Protein AF-A0A9P6ACJ4-F1 (afdb_monomer_lite)

Organism: NCBI:txid1448309

pLDDT: mean 91.54, std 5.87, range [63.5, 98.19]

Sequence (136 aa):
MSEKAICHTVTTVSKEMDALKHRFAMCMKDVSVDYLSGFSLHVCCEYVKLEAPVLWRLLNACAQTDRAADENKIKNPAMVCTIVAMQLAKERSNHANHLAVAFSLFLYANGAPRRIIEVLSKMGLCTSYISIMESV

Radius of gyration: 16.41 Å; chains: 1; bounding box: 42×27×46 Å

Foldseek 3Di:
DDPVVVVVLVVLQVQLLVVLLVVLFDDLLPDDPVCLVPDDLVVLLVSCCVSPVSLQVVQLVVQDDPVCVVPPPDDDSSSVSSLVSLLSSCVVDVRSCNQQSSVLCVCVVVVNDLVVQCVCVVVSRHPHPVSNVVND

Structure (mmCIF, N/CA/C/O backbone):
data_AF-A0A9P6ACJ4-F1
#
_entry.id   AF-A0A9P6ACJ4-F1
#
loop_
_atom_site.group_PDB
_atom_site.id
_atom_site.type_symbol
_atom_site.label_atom_id
_atom_site.label_alt_id
_atom_site.label_comp_id
_atom_site.label_asym_id
_atom_site.label_entity_id
_atom_site.label_seq_id
_atom_site.pdbx_PDB_ins_code
_atom_site.Cartn_x
_atom_site.Cartn_y
_atom_site.Cartn_z
_atom_site.occupancy
_atom_site.B_iso_or_equiv
_atom_site.auth_seq_id
_atom_site.auth_comp_id
_atom_site.auth_asym_id
_atom_site.auth_atom_id
_atom_site.pdbx_PDB_model_num
ATOM 1 N N . MET A 1 1 ? -11.841 8.019 25.875 1.00 63.50 1 MET A N 1
ATOM 2 C CA . MET A 1 1 ? -11.656 6.691 25.244 1.00 63.50 1 MET A CA 1
ATOM 3 C C . MET A 1 1 ? -10.986 5.791 26.270 1.00 63.50 1 MET A C 1
ATOM 5 O O . MET A 1 1 ? -10.037 6.251 26.889 1.00 63.50 1 MET A O 1
ATOM 9 N N . SER A 1 2 ? -11.503 4.590 26.540 1.00 87.75 2 SER A N 1
ATOM 10 C CA . SER A 1 2 ? -10.883 3.711 27.546 1.00 87.75 2 SER A CA 1
ATOM 11 C C . SER A 1 2 ? -9.515 3.234 27.049 1.00 87.75 2 SER A C 1
ATOM 13 O O . SER A 1 2 ? -9.404 2.803 25.904 1.00 87.75 2 SER A O 1
ATOM 15 N N . GLU A 1 3 ? -8.491 3.278 27.898 1.00 92.44 3 GLU A N 1
ATOM 16 C CA . GLU A 1 3 ? -7.135 2.788 27.603 1.00 92.44 3 GLU A CA 1
ATOM 17 C C . GLU A 1 3 ? -7.136 1.343 27.070 1.00 92.44 3 GLU A C 1
ATOM 19 O O . GLU A 1 3 ? -6.419 1.007 26.126 1.00 92.44 3 GLU A O 1
ATOM 24 N N . LYS A 1 4 ? -8.053 0.511 27.581 1.00 93.62 4 LYS A N 1
ATOM 25 C CA . LYS A 1 4 ? -8.265 -0.865 27.110 1.00 93.62 4 LYS A CA 1
ATOM 26 C C . LYS A 1 4 ? -8.670 -0.933 25.634 1.00 93.62 4 LYS A C 1
ATOM 28 O O . LYS A 1 4 ? -8.221 -1.828 24.925 1.00 93.62 4 LYS A O 1
ATOM 33 N N . ALA A 1 5 ? -9.486 0.012 25.161 1.00 94.19 5 ALA A N 1
ATOM 34 C CA . ALA A 1 5 ? -9.922 0.058 23.767 1.00 94.19 5 ALA A CA 1
ATOM 35 C C . ALA A 1 5 ? -8.768 0.440 22.829 1.00 94.19 5 ALA A C 1
ATOM 37 O O . ALA A 1 5 ? -8.628 -0.157 21.766 1.00 94.19 5 ALA A O 1
ATOM 38 N N . ILE A 1 6 ? -7.905 1.376 23.241 1.00 95.62 6 ILE A N 1
ATOM 39 C CA . ILE A 1 6 ? -6.700 1.740 22.477 1.00 95.62 6 ILE A CA 1
ATOM 40 C C . ILE A 1 6 ? -5.773 0.530 22.356 1.00 95.62 6 ILE A C 1
ATOM 42 O O . ILE A 1 6 ? -5.377 0.171 21.250 1.00 95.62 6 ILE A O 1
ATOM 46 N N . CYS A 1 7 ? -5.472 -0.126 23.480 1.00 96.62 7 CYS A N 1
ATOM 47 C CA . CYS A 1 7 ? -4.583 -1.285 23.509 1.00 96.62 7 CYS A CA 1
ATOM 48 C C . CYS A 1 7 ? -5.107 -2.431 22.626 1.00 96.62 7 CYS A C 1
ATOM 50 O O . CYS A 1 7 ? -4.350 -3.032 21.857 1.00 96.62 7 CYS A O 1
ATOM 52 N N . HIS A 1 8 ? -6.420 -2.682 22.667 1.00 96.75 8 HIS A N 1
ATOM 53 C CA . HIS A 1 8 ? -7.057 -3.668 21.801 1.00 96.75 8 HIS A CA 1
ATOM 54 C C . HIS A 1 8 ? -6.913 -3.310 20.314 1.00 96.75 8 HIS A C 1
ATOM 56 O O . HIS A 1 8 ? -6.450 -4.143 19.538 1.00 96.75 8 HIS A O 1
ATOM 62 N N . THR A 1 9 ? -7.229 -2.071 19.920 1.00 96.94 9 THR A N 1
ATOM 63 C CA . THR A 1 9 ? -7.101 -1.612 18.526 1.00 96.94 9 THR A CA 1
ATOM 64 C C . THR A 1 9 ? -5.667 -1.724 18.020 1.00 96.94 9 THR A C 1
ATOM 66 O O . THR A 1 9 ? -5.446 -2.270 16.944 1.00 96.94 9 THR A O 1
ATOM 69 N N . VAL A 1 10 ? -4.682 -1.268 18.800 1.00 96.94 10 VAL A N 1
ATOM 70 C CA . VAL A 1 10 ? -3.258 -1.353 18.432 1.00 96.94 10 VAL A CA 1
ATOM 71 C C . VAL A 1 10 ? -2.821 -2.808 18.251 1.00 96.94 10 VAL A C 1
ATOM 73 O O . VAL A 1 10 ? -2.155 -3.134 17.270 1.00 96.94 10 VAL A O 1
ATOM 76 N N . THR A 1 11 ? -3.231 -3.699 19.158 1.00 97.88 11 THR A N 1
ATOM 77 C CA . THR A 1 11 ? -2.913 -5.132 19.064 1.00 97.88 11 THR A CA 1
ATOM 78 C C . THR A 1 11 ? -3.525 -5.760 17.812 1.00 97.88 11 THR A C 1
ATOM 80 O O . THR A 1 11 ? -2.853 -6.519 17.116 1.00 97.88 11 THR A O 1
ATOM 83 N N . THR A 1 12 ? -4.783 -5.437 17.507 1.00 98.19 12 THR A N 1
ATOM 84 C CA . THR A 1 12 ? -5.478 -5.939 16.317 1.00 98.19 12 THR A CA 1
ATOM 85 C C . THR A 1 12 ? -4.819 -5.434 15.039 1.00 98.19 12 THR A C 1
ATOM 87 O O . THR A 1 12 ? -4.428 -6.248 14.208 1.00 98.19 12 THR A O 1
ATOM 90 N N . VAL A 1 13 ? -4.583 -4.124 14.923 1.00 97.94 13 VAL A N 1
ATOM 91 C CA . VAL A 1 13 ? -3.902 -3.533 13.760 1.00 97.94 13 VAL A CA 1
ATOM 92 C C . VAL A 1 13 ? -2.503 -4.120 13.586 1.00 97.94 13 VAL A C 1
ATOM 94 O O . VAL A 1 13 ? -2.091 -4.391 12.466 1.00 97.94 13 VAL A O 1
ATOM 97 N N . SER A 1 14 ? -1.763 -4.378 14.669 1.00 97.50 14 SER A N 1
ATOM 98 C CA . SER A 1 14 ? -0.435 -4.988 14.546 1.00 97.50 14 SER A CA 1
ATOM 99 C C . SER A 1 14 ? -0.487 -6.384 13.910 1.00 97.50 14 SER A C 1
ATOM 101 O O . SER A 1 14 ? 0.342 -6.681 13.054 1.00 97.50 14 SER A O 1
ATOM 103 N N . LYS A 1 15 ? -1.486 -7.206 14.266 1.00 97.88 15 LYS A N 1
ATOM 104 C CA . LYS A 1 15 ? -1.702 -8.535 13.665 1.00 97.88 15 LYS A CA 1
ATOM 105 C C . LYS A 1 15 ? -2.140 -8.445 12.204 1.00 97.88 15 LYS A C 1
ATOM 107 O O . LYS A 1 15 ? -1.624 -9.179 11.368 1.00 97.88 15 LYS A O 1
ATOM 112 N N . GLU A 1 16 ? -3.062 -7.535 11.897 1.00 98.19 16 GLU A N 1
ATOM 113 C CA . GLU A 1 16 ? -3.489 -7.246 10.522 1.00 98.19 16 GLU A CA 1
ATOM 114 C C . GLU A 1 16 ? -2.295 -6.845 9.644 1.00 98.19 16 GLU A C 1
ATOM 116 O O . GLU A 1 16 ? -2.109 -7.344 8.537 1.00 98.19 16 GLU A O 1
ATOM 121 N N . MET A 1 17 ? -1.420 -5.991 10.173 1.00 97.38 17 MET A N 1
ATOM 122 C CA . MET A 1 17 ? -0.218 -5.558 9.475 1.00 97.38 17 MET A CA 1
ATOM 123 C C . MET A 1 17 ? 0.793 -6.689 9.243 1.00 97.38 17 MET A C 1
ATOM 125 O O . MET A 1 17 ? 1.500 -6.668 8.234 1.00 97.38 17 MET A O 1
ATOM 129 N N . ASP A 1 18 ? 0.873 -7.676 10.139 1.00 96.31 18 ASP A N 1
ATOM 130 C CA . ASP A 1 18 ? 1.694 -8.866 9.906 1.00 96.31 18 ASP A CA 1
ATOM 131 C C . ASP A 1 18 ? 1.143 -9.713 8.752 1.00 96.31 18 ASP A C 1
ATOM 133 O O . ASP A 1 18 ? 1.935 -10.213 7.953 1.00 96.31 18 ASP A O 1
ATOM 137 N N . ALA A 1 19 ? -0.184 -9.816 8.607 1.00 96.25 19 ALA A N 1
ATOM 138 C CA . ALA A 1 19 ? -0.808 -10.467 7.455 1.00 96.25 19 ALA A CA 1
ATOM 139 C C . ALA A 1 19 ? -0.504 -9.709 6.149 1.00 96.25 19 ALA A C 1
ATOM 141 O O . ALA A 1 19 ? 0.051 -10.297 5.216 1.00 96.25 19 ALA A O 1
ATOM 142 N N . LEU A 1 20 ? -0.715 -8.385 6.127 1.00 96.00 20 LEU A N 1
ATOM 143 C CA . LEU A 1 20 ? -0.431 -7.556 4.948 1.00 96.00 20 LEU A CA 1
ATOM 144 C C . LEU A 1 20 ? 1.030 -7.620 4.504 1.00 96.00 20 LEU A C 1
ATOM 146 O O . LEU A 1 20 ? 1.315 -7.635 3.307 1.00 96.00 20 LEU A O 1
ATOM 150 N N . LYS A 1 21 ? 1.969 -7.679 5.453 1.00 94.62 21 LYS A N 1
ATOM 151 C CA . LYS A 1 21 ? 3.398 -7.855 5.168 1.00 94.62 21 LYS A CA 1
ATOM 152 C C . LYS A 1 21 ? 3.649 -9.111 4.329 1.00 94.62 21 LYS A C 1
ATOM 154 O O . LYS A 1 21 ? 4.447 -9.074 3.398 1.00 94.62 21 LYS A O 1
ATOM 159 N N . HIS A 1 22 ? 2.981 -10.218 4.651 1.00 93.62 22 HIS A N 1
ATOM 160 C CA . HIS A 1 22 ? 3.099 -11.458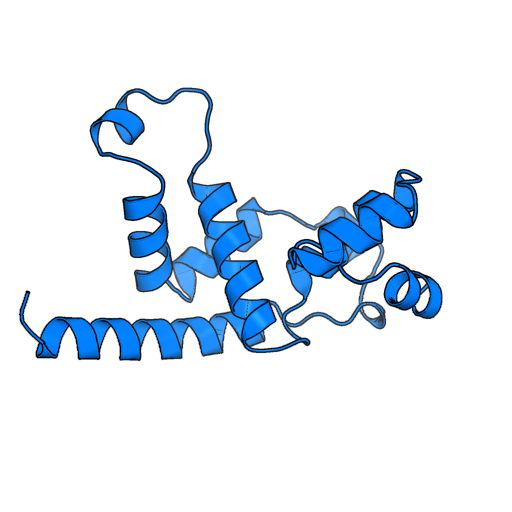 3.885 1.00 93.62 22 HIS A CA 1
ATOM 161 C C . HIS A 1 22 ? 2.383 -11.367 2.534 1.00 93.62 22 HIS A C 1
ATOM 163 O O . HIS A 1 22 ? 2.935 -11.802 1.527 1.00 93.62 22 HIS A O 1
ATOM 169 N N . ARG A 1 23 ? 1.197 -10.753 2.490 1.00 94.94 23 ARG A N 1
ATOM 170 C CA . ARG A 1 23 ? 0.423 -10.567 1.255 1.00 94.94 23 ARG A CA 1
ATOM 171 C C . ARG A 1 23 ? 1.136 -9.719 0.211 1.00 94.94 23 ARG A C 1
ATOM 173 O O . ARG A 1 23 ? 1.055 -10.021 -0.974 1.00 94.94 23 ARG A O 1
ATOM 180 N N . PHE A 1 24 ? 1.807 -8.657 0.643 1.00 94.00 24 PHE A N 1
ATOM 181 C CA . PHE A 1 24 ? 2.512 -7.730 -0.240 1.00 94.00 24 PHE A CA 1
ATOM 182 C C . PHE A 1 24 ? 3.997 -8.055 -0.403 1.00 94.00 24 PHE A C 1
ATOM 184 O O . PHE A 1 24 ? 4.757 -7.214 -0.890 1.00 94.00 24 PHE A O 1
ATOM 191 N N . ALA A 1 25 ? 4.416 -9.261 -0.012 1.00 92.44 25 ALA A N 1
ATOM 192 C CA . ALA A 1 25 ? 5.767 -9.733 -0.248 1.00 92.44 25 ALA A CA 1
ATOM 193 C C . ALA A 1 25 ? 6.049 -9.823 -1.757 1.00 92.44 25 ALA A C 1
ATOM 195 O O . ALA A 1 25 ? 5.326 -10.489 -2.492 1.00 92.44 25 ALA A O 1
ATOM 196 N N . MET A 1 26 ? 7.097 -9.143 -2.217 1.00 88.75 26 MET A N 1
ATOM 197 C CA . MET A 1 26 ? 7.541 -9.173 -3.606 1.00 88.75 26 MET A CA 1
ATOM 198 C C . MET A 1 26 ? 9.033 -8.875 -3.710 1.00 88.75 26 MET A C 1
ATOM 200 O O . MET A 1 26 ? 9.508 -7.854 -3.205 1.00 88.75 26 MET A O 1
ATOM 204 N N . CYS A 1 27 ? 9.760 -9.738 -4.418 1.00 83.06 27 CYS A N 1
ATOM 205 C CA . CYS A 1 27 ? 11.112 -9.452 -4.876 1.00 83.06 27 CYS A CA 1
ATOM 206 C C . CYS A 1 27 ? 11.069 -8.898 -6.300 1.00 83.06 27 CYS A C 1
ATOM 208 O O . CYS A 1 27 ? 10.262 -9.322 -7.122 1.00 83.06 27 CYS A O 1
ATOM 210 N N . MET A 1 28 ? 11.987 -7.988 -6.621 1.00 81.50 28 MET A N 1
ATOM 211 C CA . MET A 1 28 ? 12.098 -7.442 -7.974 1.00 81.50 28 MET A CA 1
ATOM 212 C C . MET A 1 28 ? 12.476 -8.509 -9.014 1.00 81.50 28 MET A C 1
ATOM 214 O O . MET A 1 28 ? 12.071 -8.412 -10.165 1.00 81.50 28 MET A O 1
ATOM 218 N N . LYS A 1 29 ? 13.175 -9.567 -8.582 1.00 80.50 29 LYS A N 1
ATOM 219 C CA . LYS A 1 29 ? 13.515 -10.738 -9.407 1.00 80.50 29 LYS A CA 1
ATOM 220 C C . LYS A 1 29 ? 12.305 -11.599 -9.780 1.00 80.50 29 LYS A C 1
ATOM 222 O O . LYS A 1 29 ? 12.381 -12.351 -10.742 1.00 80.50 29 LYS A O 1
ATOM 227 N N . ASP A 1 30 ? 11.211 -11.484 -9.028 1.00 78.75 30 ASP A N 1
ATOM 228 C CA . ASP A 1 30 ? 9.991 -12.273 -9.238 1.00 78.75 30 ASP A CA 1
ATOM 229 C C . ASP A 1 30 ? 8.990 -11.542 -10.151 1.00 78.75 30 ASP A C 1
ATOM 231 O O . ASP A 1 30 ? 7.883 -12.025 -10.391 1.00 78.75 30 ASP A O 1
ATOM 235 N N . VAL A 1 31 ? 9.352 -10.356 -10.650 1.00 83.81 31 VAL A N 1
ATOM 236 C CA . VAL A 1 31 ? 8.491 -9.554 -11.519 1.00 83.81 31 VAL A CA 1
ATOM 237 C C . VAL A 1 31 ? 8.484 -10.155 -12.918 1.00 83.81 31 VAL A C 1
ATOM 239 O O . VAL A 1 31 ? 9.472 -10.100 -13.645 1.00 83.81 31 VAL A O 1
ATOM 242 N N . SER A 1 32 ? 7.331 -10.684 -13.316 1.00 83.00 32 SER A N 1
ATOM 243 C CA . SER A 1 32 ? 7.065 -11.107 -14.688 1.00 83.00 32 SER A CA 1
ATOM 244 C C . SER A 1 32 ? 6.314 -10.032 -15.482 1.00 83.00 32 SER A C 1
ATOM 246 O O . SER A 1 32 ? 5.700 -9.115 -14.929 1.00 83.00 32 SER A O 1
ATOM 248 N N . VAL A 1 33 ? 6.320 -10.168 -16.810 1.00 79.81 33 VAL A N 1
ATOM 249 C CA . VAL A 1 33 ? 5.496 -9.339 -17.709 1.00 79.81 33 VAL A CA 1
ATOM 250 C C . VAL A 1 33 ? 4.004 -9.502 -17.393 1.00 79.81 33 VAL A C 1
ATOM 252 O O . VAL A 1 33 ? 3.261 -8.518 -17.383 1.00 79.81 33 VAL A O 1
ATOM 255 N N . ASP A 1 34 ? 3.578 -10.724 -17.067 1.00 81.38 34 ASP A N 1
ATOM 256 C CA . ASP A 1 34 ? 2.197 -11.017 -16.673 1.00 81.38 34 ASP A CA 1
ATOM 257 C C . ASP A 1 34 ? 1.819 -10.295 -15.377 1.00 81.38 34 ASP A C 1
ATOM 259 O O . ASP A 1 34 ? 0.734 -9.721 -15.276 1.00 81.38 34 ASP A O 1
ATOM 263 N N . TYR A 1 35 ? 2.737 -10.253 -14.405 1.00 82.31 35 TYR A N 1
ATOM 264 C CA . TYR A 1 35 ? 2.538 -9.503 -13.170 1.00 82.31 35 TYR A CA 1
ATOM 265 C C . TYR A 1 35 ? 2.345 -8.005 -13.444 1.00 82.31 35 TYR A C 1
ATOM 267 O O . TYR A 1 35 ? 1.386 -7.412 -12.952 1.00 82.31 35 TYR A O 1
ATOM 275 N N . LEU A 1 36 ? 3.218 -7.396 -14.254 1.00 79.56 36 LEU A N 1
ATOM 276 C CA . LEU A 1 36 ? 3.113 -5.971 -14.590 1.00 79.56 36 LEU A CA 1
ATOM 277 C C . LEU A 1 36 ? 1.808 -5.644 -15.316 1.00 79.56 36 LEU A C 1
ATOM 279 O O . LEU A 1 36 ? 1.186 -4.622 -15.035 1.00 79.56 36 LEU A O 1
ATOM 283 N N . SER A 1 37 ? 1.376 -6.532 -16.209 1.00 82.94 37 SER A N 1
ATOM 284 C CA . SER A 1 37 ? 0.124 -6.382 -16.952 1.00 82.94 37 SER A CA 1
ATOM 285 C C . SER A 1 37 ? -1.108 -6.540 -16.052 1.00 82.94 37 SER A C 1
ATOM 287 O O . SER A 1 37 ? -2.147 -5.938 -16.317 1.00 82.94 37 SER A O 1
ATOM 289 N N . GLY A 1 38 ? -1.000 -7.336 -14.984 1.00 83.12 38 GLY A N 1
ATOM 290 C CA . GLY A 1 38 ? -2.074 -7.599 -14.025 1.00 83.12 38 GLY A CA 1
ATOM 291 C C . GLY A 1 38 ? -2.079 -6.701 -12.784 1.00 83.12 38 GLY A C 1
ATOM 292 O O . GLY A 1 38 ? -3.007 -6.799 -11.976 1.00 83.12 38 GLY A O 1
ATOM 293 N N . P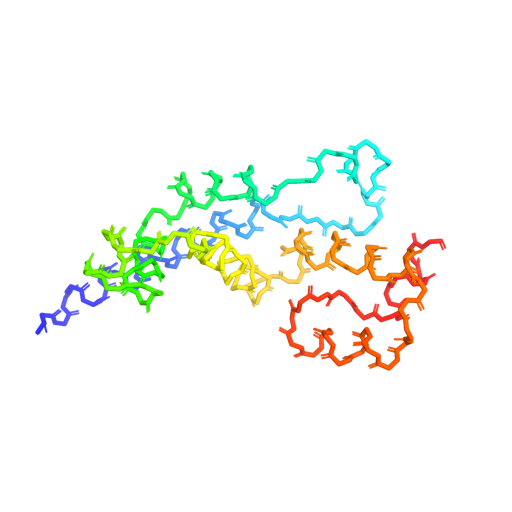HE A 1 39 ? -1.074 -5.839 -12.593 1.00 87.94 39 PHE A N 1
ATOM 294 C CA . PHE A 1 39 ? -0.990 -4.991 -11.406 1.00 87.94 39 PHE A CA 1
ATOM 295 C C . PHE A 1 39 ? -2.194 -4.044 -11.316 1.00 87.94 39 PHE A C 1
ATOM 297 O O . PHE A 1 39 ? -2.466 -3.246 -12.212 1.00 87.94 39 PHE A O 1
ATOM 304 N N . SER A 1 40 ? -2.911 -4.106 -10.192 1.00 91.00 40 SER A N 1
ATOM 305 C CA . SER A 1 40 ? -4.105 -3.298 -9.958 1.00 91.00 40 SER A CA 1
ATOM 306 C C . SER A 1 40 ? -4.207 -2.865 -8.503 1.00 91.00 40 SER A C 1
ATOM 308 O O . SER A 1 40 ? -4.306 -3.685 -7.584 1.00 91.00 40 SER A O 1
ATOM 310 N N . LEU A 1 41 ? -4.265 -1.548 -8.289 1.00 91.25 41 LEU A N 1
ATOM 311 C CA . LEU A 1 41 ? -4.531 -0.979 -6.967 1.00 91.25 41 LEU A CA 1
ATOM 312 C C . LEU A 1 41 ? -5.924 -1.348 -6.442 1.00 91.25 41 LEU A C 1
ATOM 314 O O . LEU A 1 41 ? -6.097 -1.448 -5.232 1.00 91.25 41 LEU A O 1
ATOM 318 N N . HIS A 1 42 ? -6.895 -1.613 -7.321 1.00 93.81 42 HIS A N 1
ATOM 319 C CA . HIS A 1 42 ? -8.214 -2.087 -6.897 1.00 93.81 42 HIS A CA 1
ATOM 320 C C . HIS A 1 42 ? -8.122 -3.472 -6.255 1.00 93.81 42 HIS A C 1
ATOM 322 O O . HIS A 1 42 ? -8.688 -3.685 -5.191 1.00 93.81 42 HIS A O 1
ATOM 328 N N . VAL A 1 43 ? -7.345 -4.385 -6.842 1.00 93.81 43 VAL A N 1
ATOM 329 C CA . VAL A 1 43 ? -7.117 -5.715 -6.256 1.00 93.81 43 VAL A CA 1
ATOM 330 C C . VAL A 1 43 ? -6.370 -5.595 -4.924 1.00 93.81 43 VAL A C 1
ATOM 332 O O . VAL A 1 43 ? -6.742 -6.237 -3.944 1.00 93.81 43 VAL A O 1
ATOM 335 N N . CYS A 1 44 ? -5.370 -4.711 -4.846 1.00 95.06 44 CYS A N 1
ATOM 336 C CA . CYS A 1 44 ? -4.666 -4.438 -3.589 1.00 95.06 44 CYS A CA 1
ATOM 337 C C . CYS A 1 44 ? -5.605 -3.887 -2.504 1.00 95.06 44 CYS A C 1
ATOM 339 O O . CYS A 1 44 ? -5.491 -4.277 -1.346 1.00 95.06 44 CYS A O 1
ATOM 341 N N . CYS A 1 45 ? -6.547 -3.017 -2.874 1.00 96.62 45 CYS A N 1
ATOM 342 C CA . CYS A 1 45 ? -7.557 -2.466 -1.973 1.00 96.62 45 CYS A CA 1
ATOM 343 C C . CYS A 1 45 ? -8.432 -3.572 -1.368 1.00 96.62 45 CYS A C 1
ATOM 345 O O . CYS A 1 45 ? -8.660 -3.585 -0.158 1.00 96.62 45 CYS A O 1
ATOM 347 N N . GLU A 1 46 ? -8.853 -4.548 -2.175 1.00 96.69 46 GLU A N 1
ATOM 348 C CA . GLU A 1 46 ? -9.619 -5.695 -1.680 1.00 96.69 46 GLU A CA 1
ATOM 349 C C . GLU A 1 46 ? -8.798 -6.574 -0.725 1.00 96.69 46 GLU A C 1
ATOM 351 O O . GLU A 1 46 ? -9.318 -6.990 0.310 1.00 96.69 46 GLU A O 1
ATOM 356 N N . TYR A 1 47 ? -7.498 -6.774 -0.980 1.00 96.62 47 TYR A N 1
ATOM 357 C CA . TYR A 1 47 ? -6.619 -7.449 -0.017 1.00 96.62 47 TYR A CA 1
ATOM 358 C C . TYR A 1 47 ? -6.504 -6.691 1.308 1.00 96.62 47 TYR A C 1
ATOM 360 O O . TYR A 1 47 ? -6.594 -7.308 2.368 1.00 96.62 47 TYR A O 1
ATOM 368 N N . VAL A 1 48 ? -6.361 -5.361 1.272 1.00 97.56 48 VAL A N 1
ATOM 369 C CA . VAL A 1 48 ? -6.304 -4.542 2.495 1.00 97.56 48 VAL A CA 1
ATOM 370 C C . VAL A 1 48 ? -7.608 -4.642 3.282 1.00 97.56 48 VAL A C 1
ATOM 372 O O . VAL A 1 48 ? -7.570 -4.844 4.492 1.00 97.56 48 VAL A O 1
ATOM 375 N N . LYS A 1 49 ? -8.765 -4.547 2.621 1.00 97.12 49 LYS A N 1
ATOM 376 C CA . LYS A 1 49 ? -10.069 -4.687 3.289 1.00 97.12 49 LYS A CA 1
ATOM 377 C C . LYS A 1 49 ? -10.264 -6.067 3.913 1.00 97.12 49 LYS A C 1
ATOM 379 O O . LYS A 1 49 ? -10.883 -6.159 4.970 1.00 97.12 49 LYS A O 1
ATOM 384 N N . LEU A 1 50 ? -9.769 -7.116 3.254 1.00 97.56 50 LEU A N 1
ATOM 385 C CA . LEU A 1 50 ? -9.910 -8.497 3.706 1.00 97.56 50 LEU A CA 1
ATOM 386 C C . LEU A 1 50 ? -8.995 -8.815 4.895 1.00 97.56 50 LEU A C 1
ATOM 388 O O . LEU A 1 50 ? -9.444 -9.404 5.873 1.00 97.56 50 LEU A O 1
ATOM 392 N N . GLU A 1 51 ? -7.718 -8.442 4.809 1.00 97.56 51 GLU A N 1
ATOM 393 C CA . GLU A 1 51 ? -6.695 -8.849 5.782 1.00 97.56 51 GLU A CA 1
ATOM 394 C C . GLU A 1 51 ? -6.433 -7.815 6.876 1.00 97.56 51 GLU A C 1
ATOM 396 O O . GLU A 1 51 ? -5.934 -8.166 7.945 1.00 97.56 51 GLU A O 1
ATOM 401 N N . ALA A 1 52 ? -6.779 -6.552 6.626 1.00 97.88 52 ALA A N 1
ATOM 402 C CA . ALA A 1 52 ? -6.616 -5.455 7.571 1.00 97.88 52 ALA A CA 1
ATOM 403 C C . ALA A 1 52 ? -7.865 -4.563 7.689 1.00 97.88 52 ALA A C 1
ATOM 405 O O . ALA A 1 52 ? -7.794 -3.345 7.478 1.00 97.88 52 ALA A O 1
ATOM 406 N N . PRO A 1 53 ? -9.037 -5.140 8.017 1.00 97.88 53 PRO A N 1
ATOM 407 C CA . PRO A 1 53 ? -10.295 -4.405 8.058 1.00 97.88 53 PRO A CA 1
ATOM 408 C C . PRO A 1 53 ? -10.310 -3.269 9.091 1.00 97.88 53 PRO A C 1
ATOM 410 O O . PRO A 1 53 ? -10.935 -2.233 8.843 1.00 97.88 53 PRO A O 1
ATOM 413 N N . VAL A 1 54 ? -9.654 -3.417 10.247 1.00 98.12 54 VAL A N 1
ATOM 414 C CA . VAL A 1 54 ? -9.614 -2.361 11.270 1.00 98.12 54 VAL A CA 1
ATOM 415 C C . VAL A 1 54 ? -8.718 -1.219 10.813 1.00 98.12 54 VAL A C 1
ATOM 417 O O . VAL A 1 54 ? -9.162 -0.069 10.836 1.00 98.12 54 VAL A O 1
ATOM 420 N N . LEU A 1 55 ? -7.507 -1.510 10.333 1.00 97.94 55 LEU A N 1
ATOM 421 C CA . LEU A 1 55 ? -6.629 -0.500 9.744 1.00 97.94 55 LEU A CA 1
ATOM 422 C C . LEU A 1 55 ? -7.322 0.243 8.602 1.00 97.94 55 LEU A C 1
ATOM 424 O O . LEU A 1 55 ? -7.291 1.472 8.564 1.00 97.94 55 LEU A O 1
ATOM 428 N N . TRP A 1 56 ? -7.967 -0.486 7.690 1.00 97.62 56 TRP A N 1
ATOM 429 C CA . TRP A 1 56 ? -8.688 0.096 6.565 1.00 97.62 56 TRP A CA 1
ATOM 430 C C . TRP A 1 56 ? -9.720 1.124 7.025 1.00 97.62 56 TRP A C 1
ATOM 432 O O . TRP A 1 56 ? -9.752 2.251 6.533 1.00 97.62 56 TRP A O 1
ATOM 442 N N . ARG A 1 57 ? -10.546 0.751 8.008 1.00 96.06 57 ARG A N 1
ATOM 443 C CA . ARG A 1 57 ? -11.575 1.636 8.564 1.00 96.06 57 ARG A CA 1
ATOM 444 C C . ARG A 1 57 ? -10.968 2.856 9.247 1.00 96.06 57 ARG A C 1
ATOM 446 O O . ARG A 1 57 ? -11.510 3.945 9.085 1.00 96.06 57 ARG A O 1
ATOM 453 N N . LEU A 1 58 ? -9.852 2.693 9.962 1.00 96.81 58 LEU A N 1
ATOM 454 C CA . LEU A 1 58 ? -9.130 3.806 10.583 1.00 96.81 58 LEU A CA 1
ATOM 455 C C . LEU A 1 58 ? -8.592 4.777 9.529 1.00 96.81 58 LEU A C 1
ATOM 457 O O . LEU A 1 58 ? -8.850 5.974 9.614 1.00 96.81 58 LEU A O 1
ATOM 461 N N . LEU A 1 59 ? -7.899 4.273 8.506 1.00 97.06 59 LEU A N 1
ATOM 462 C CA . LEU A 1 59 ? -7.365 5.102 7.426 1.00 97.06 59 LEU A CA 1
ATOM 463 C C . LEU A 1 59 ? -8.484 5.816 6.664 1.00 97.06 59 LEU A C 1
ATOM 465 O O . LEU A 1 59 ? -8.350 7.001 6.369 1.00 97.06 59 LEU A O 1
ATOM 469 N N . ASN A 1 60 ? -9.592 5.128 6.384 1.00 94.81 60 ASN A N 1
ATOM 470 C CA . ASN A 1 60 ? -10.733 5.715 5.688 1.00 94.81 60 ASN A CA 1
ATOM 471 C C . ASN A 1 60 ? -11.401 6.820 6.520 1.00 94.81 60 ASN A C 1
ATOM 473 O O . ASN A 1 60 ? -11.730 7.870 5.976 1.00 94.81 60 ASN A O 1
ATOM 477 N N . ALA A 1 61 ? -11.535 6.620 7.835 1.00 94.56 61 ALA A N 1
ATOM 478 C CA . ALA A 1 61 ? -12.042 7.642 8.751 1.00 94.56 61 ALA A CA 1
ATOM 479 C C . ALA A 1 61 ? -11.108 8.865 8.850 1.00 94.56 61 ALA A C 1
ATOM 481 O O . ALA A 1 61 ? -11.576 9.983 9.042 1.00 94.56 61 ALA A O 1
ATOM 482 N N . CYS A 1 62 ? -9.793 8.675 8.693 1.00 95.12 62 CYS A N 1
ATOM 483 C CA . CYS A 1 62 ? -8.836 9.782 8.613 1.00 95.12 62 CYS A CA 1
ATOM 484 C C . CYS A 1 62 ? -8.876 10.505 7.258 1.00 95.12 62 CYS A C 1
ATOM 486 O O . CYS A 1 62 ? -8.641 11.709 7.191 1.00 95.12 62 CYS A O 1
ATOM 488 N N . ALA A 1 63 ? -9.112 9.773 6.168 1.00 94.62 63 ALA A N 1
ATOM 489 C CA . ALA A 1 63 ? -8.994 10.294 4.810 1.00 94.62 63 ALA A CA 1
ATOM 490 C C . ALA A 1 63 ? -10.226 11.084 4.342 1.00 94.62 63 ALA A C 1
ATOM 492 O O . ALA A 1 63 ? -10.102 11.926 3.449 1.00 94.62 63 ALA A O 1
ATOM 493 N N . GLN A 1 64 ? -11.405 10.823 4.914 1.00 93.00 64 GLN A N 1
ATOM 494 C CA . GLN A 1 64 ? -12.642 11.515 4.554 1.00 93.00 64 GLN A CA 1
ATOM 495 C C . GLN A 1 64 ? -13.602 11.661 5.740 1.00 93.00 64 GLN A C 1
ATOM 497 O O . GLN A 1 64 ? -13.658 10.812 6.623 1.00 93.00 64 GLN A O 1
ATOM 502 N N . THR A 1 65 ? -14.383 12.742 5.727 1.00 91.81 65 THR A N 1
ATOM 503 C CA . THR A 1 65 ? -15.523 12.947 6.632 1.00 91.81 65 THR A CA 1
ATOM 504 C C . THR A 1 65 ? -16.800 12.363 6.030 1.00 91.81 65 THR A C 1
ATOM 506 O O . THR A 1 65 ? -16.862 12.161 4.818 1.00 91.81 65 THR A O 1
ATOM 509 N N . ASP A 1 66 ? -17.846 12.177 6.841 1.00 89.06 66 ASP A N 1
ATOM 510 C CA . ASP A 1 66 ? -19.151 11.690 6.360 1.00 89.06 66 ASP A CA 1
ATOM 511 C C . ASP A 1 66 ? -19.712 12.585 5.244 1.00 89.06 66 ASP A C 1
ATOM 513 O O . ASP A 1 66 ? -20.053 12.106 4.168 1.00 89.06 66 ASP A O 1
ATOM 517 N N . ARG A 1 67 ? -19.661 13.913 5.430 1.00 90.81 67 ARG A N 1
ATOM 518 C CA . ARG A 1 67 ? -20.060 14.872 4.386 1.00 90.81 67 ARG A CA 1
ATOM 519 C C . ARG A 1 67 ? -19.255 14.688 3.097 1.00 90.81 67 ARG A C 1
ATOM 521 O O . ARG A 1 67 ? -19.803 14.757 2.002 1.00 90.81 67 ARG A O 1
ATOM 528 N N . ALA A 1 68 ? -17.942 14.480 3.214 1.00 88.88 68 ALA A N 1
ATOM 529 C CA . ALA A 1 68 ? -17.102 14.256 2.046 1.00 88.88 68 ALA A CA 1
ATOM 530 C C . ALA A 1 68 ? -17.429 12.922 1.363 1.00 88.88 68 ALA A C 1
ATOM 532 O O . ALA A 1 68 ? -17.354 12.869 0.143 1.00 88.88 68 ALA A O 1
ATOM 533 N N . ALA A 1 69 ? -17.815 11.880 2.100 1.00 87.56 69 ALA A N 1
ATOM 534 C CA . ALA A 1 69 ? -18.248 10.617 1.508 1.00 87.56 69 ALA A CA 1
ATOM 535 C C . ALA A 1 69 ? -19.513 10.790 0.644 1.00 87.56 69 ALA A C 1
ATOM 537 O O . ALA A 1 69 ? -19.594 10.190 -0.425 1.00 87.56 69 ALA A O 1
ATOM 538 N N . ASP A 1 70 ? -20.440 11.658 1.059 1.00 89.38 70 ASP A N 1
ATOM 539 C CA . ASP A 1 70 ? -21.691 11.918 0.334 1.00 89.38 70 ASP A CA 1
ATOM 540 C C . ASP A 1 70 ? -21.508 12.857 -0.874 1.00 89.38 70 ASP A C 1
ATOM 542 O O . ASP A 1 70 ? -22.132 12.687 -1.923 1.00 89.38 70 ASP A O 1
ATOM 546 N N . GLU A 1 71 ? -20.652 13.874 -0.741 1.00 91.88 71 GLU A N 1
ATOM 547 C CA . GLU A 1 71 ? -20.534 14.958 -1.726 1.00 91.88 71 GLU A CA 1
ATOM 548 C C . GLU A 1 71 ? -19.403 14.756 -2.748 1.00 91.88 71 GLU A C 1
ATOM 550 O O . GLU A 1 71 ? -19.391 15.394 -3.807 1.00 91.88 71 GLU A O 1
ATOM 555 N N . ASN A 1 72 ? -18.411 13.916 -2.447 1.00 86.69 72 ASN A N 1
ATOM 556 C CA . ASN A 1 72 ? -17.202 13.813 -3.254 1.00 86.69 72 ASN A CA 1
ATOM 557 C C . ASN A 1 72 ? -17.432 13.040 -4.560 1.00 86.69 72 ASN A C 1
ATOM 559 O O . ASN A 1 72 ? -17.693 11.842 -4.568 1.00 86.69 72 ASN A O 1
ATOM 563 N N . LYS A 1 73 ? -17.220 13.728 -5.684 1.00 86.62 73 LYS A N 1
ATOM 564 C CA . LYS A 1 73 ? -17.352 13.164 -7.039 1.00 86.62 73 LYS A CA 1
ATOM 565 C C . LYS A 1 73 ? -16.016 12.901 -7.739 1.00 86.62 73 LYS A C 1
ATOM 567 O O . LYS A 1 73 ? -16.017 12.444 -8.875 1.00 86.62 73 LYS A O 1
ATOM 572 N N . ILE A 1 74 ? -14.890 13.256 -7.111 1.00 87.19 74 ILE A N 1
ATOM 573 C CA . ILE A 1 74 ? -13.583 13.319 -7.790 1.00 87.19 74 ILE A CA 1
ATOM 574 C C . ILE A 1 74 ? -12.538 12.446 -7.097 1.00 87.19 74 ILE A C 1
ATOM 576 O O . ILE A 1 74 ? -11.844 11.672 -7.750 1.00 87.19 74 ILE A O 1
ATOM 580 N N . LYS A 1 75 ? -12.372 12.581 -5.778 1.00 86.62 75 LYS A N 1
ATOM 581 C CA . LYS A 1 75 ? -11.309 11.873 -5.054 1.00 86.62 75 LYS A CA 1
ATOM 582 C C . LYS A 1 75 ? -11.706 10.419 -4.813 1.00 86.62 75 LYS A C 1
ATOM 584 O O . LYS A 1 75 ? -12.878 10.128 -4.604 1.00 86.62 75 LYS A O 1
ATOM 589 N N . ASN A 1 76 ? -10.721 9.529 -4.741 1.00 88.81 76 ASN A N 1
ATOM 590 C CA . ASN A 1 76 ? -10.929 8.146 -4.318 1.00 88.81 76 ASN A CA 1
ATOM 591 C C . ASN A 1 76 ? -10.074 7.844 -3.070 1.00 88.81 76 ASN A C 1
ATOM 593 O O . ASN A 1 76 ? -8.944 7.362 -3.205 1.00 88.81 76 ASN A O 1
ATOM 597 N N . PRO A 1 77 ? -10.577 8.150 -1.855 1.00 92.12 77 PRO A N 1
ATOM 598 C CA . PRO A 1 77 ? -9.850 7.934 -0.602 1.00 92.12 77 PRO A CA 1
ATOM 599 C C . PRO A 1 77 ? -9.416 6.484 -0.413 1.00 92.12 77 PRO A C 1
ATOM 601 O O . PRO A 1 77 ? -8.335 6.237 0.110 1.00 92.12 77 PRO A O 1
ATOM 604 N N . ALA A 1 78 ? -10.195 5.533 -0.935 1.00 92.25 78 ALA A N 1
ATOM 605 C CA . ALA A 1 78 ? -9.885 4.115 -0.855 1.00 92.25 78 ALA A CA 1
ATOM 606 C C . ALA A 1 78 ? -8.506 3.787 -1.469 1.00 92.25 78 ALA A C 1
ATOM 608 O O . ALA A 1 78 ? -7.711 3.047 -0.885 1.00 92.25 78 ALA A O 1
ATOM 609 N N . MET A 1 79 ? -8.170 4.383 -2.616 1.00 93.19 79 MET A N 1
ATOM 610 C CA . MET A 1 79 ? -6.866 4.157 -3.252 1.00 93.19 79 MET A CA 1
ATOM 611 C C . MET A 1 79 ? -5.717 4.734 -2.420 1.00 93.19 79 MET A C 1
ATOM 613 O O . MET A 1 79 ? -4.689 4.082 -2.253 1.00 93.19 79 MET A O 1
ATOM 617 N N . VAL A 1 80 ? -5.908 5.921 -1.837 1.00 94.00 80 VAL A N 1
ATOM 618 C CA . VAL A 1 80 ? -4.903 6.554 -0.968 1.00 94.00 80 VAL A CA 1
ATOM 619 C C . VAL A 1 80 ? -4.693 5.731 0.302 1.00 94.00 80 VAL A C 1
ATOM 621 O O . VAL A 1 80 ? -3.554 5.434 0.652 1.00 94.00 80 VAL A O 1
ATOM 624 N N . CYS A 1 81 ? -5.769 5.291 0.958 1.00 96.62 81 CYS A N 1
ATOM 625 C CA . CYS A 1 81 ? -5.690 4.419 2.129 1.00 96.62 81 CYS A CA 1
ATO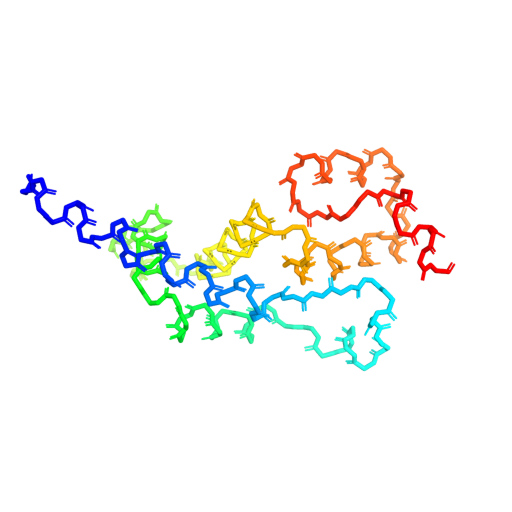M 626 C C . CYS A 1 81 ? -4.980 3.097 1.807 1.00 96.62 81 CYS A C 1
ATOM 628 O O . CYS A 1 81 ? -4.186 2.620 2.613 1.00 96.62 81 CYS A O 1
ATOM 630 N N . THR A 1 82 ? -5.208 2.534 0.615 1.00 96.25 82 THR A N 1
ATOM 631 C CA . THR A 1 82 ? -4.521 1.317 0.152 1.00 96.25 82 THR A CA 1
ATOM 632 C C . THR A 1 82 ? -3.021 1.555 0.009 1.00 96.25 82 THR A C 1
ATOM 634 O O . THR A 1 82 ? -2.228 0.780 0.535 1.00 96.25 82 THR A O 1
ATOM 637 N N . ILE A 1 83 ? -2.622 2.653 -0.643 1.00 95.25 83 ILE A N 1
ATOM 638 C CA . ILE A 1 83 ? -1.211 3.036 -0.797 1.00 95.25 83 ILE A CA 1
ATOM 639 C C . ILE A 1 83 ? -0.544 3.202 0.571 1.00 95.25 83 ILE A C 1
ATOM 641 O O . ILE A 1 83 ? 0.520 2.631 0.798 1.00 95.25 83 ILE A O 1
ATOM 645 N N . VAL A 1 84 ? -1.192 3.904 1.505 1.00 96.19 84 VAL A N 1
ATOM 646 C CA . VAL A 1 84 ? -0.672 4.086 2.868 1.00 96.19 84 VAL A CA 1
ATOM 647 C C . VAL A 1 84 ? -0.524 2.742 3.585 1.00 96.19 84 VAL A C 1
ATOM 649 O O . VAL A 1 84 ? 0.517 2.487 4.185 1.00 96.19 84 VAL A O 1
ATOM 652 N N . ALA A 1 85 ? -1.511 1.845 3.493 1.00 96.75 85 ALA A N 1
ATOM 653 C CA . ALA A 1 85 ? -1.420 0.511 4.090 1.00 96.75 85 ALA A CA 1
ATOM 654 C C . ALA A 1 85 ? -0.252 -0.307 3.508 1.00 96.75 85 ALA A C 1
A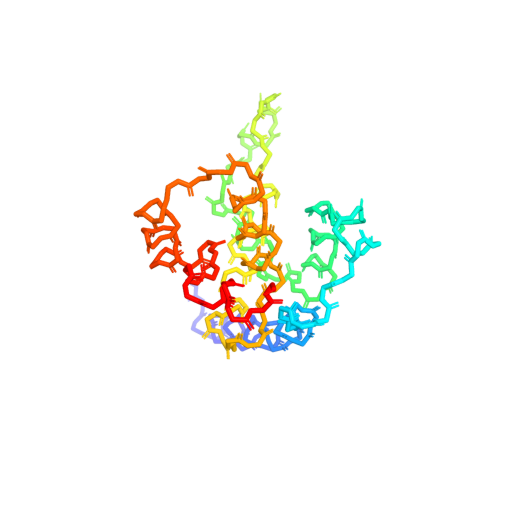TOM 656 O O . ALA A 1 85 ? 0.483 -0.952 4.254 1.00 96.75 85 ALA A O 1
ATOM 657 N N . MET A 1 86 ? -0.028 -0.236 2.192 1.00 95.62 86 MET A N 1
ATOM 658 C CA . MET A 1 86 ? 1.105 -0.895 1.535 1.00 95.62 86 MET A CA 1
ATOM 659 C C . MET A 1 86 ? 2.453 -0.286 1.951 1.00 95.62 86 MET A C 1
ATOM 661 O O . MET A 1 86 ? 3.403 -1.030 2.185 1.00 95.62 86 MET A O 1
ATOM 665 N N . GLN A 1 87 ? 2.542 1.041 2.104 1.00 94.62 87 GLN A N 1
ATOM 666 C CA . GLN A 1 87 ? 3.739 1.703 2.638 1.00 94.62 87 GLN A CA 1
ATOM 667 C C . GLN A 1 87 ? 4.031 1.241 4.071 1.00 94.62 87 GLN A C 1
ATOM 669 O O . GLN A 1 87 ? 5.158 0.864 4.374 1.00 94.62 87 GLN A O 1
ATOM 674 N N . LEU A 1 88 ? 3.017 1.182 4.938 1.00 95.19 88 LEU A N 1
ATOM 675 C CA . LEU A 1 88 ? 3.177 0.667 6.301 1.00 95.19 88 LEU A CA 1
ATOM 676 C C . LEU A 1 88 ? 3.605 -0.810 6.314 1.00 95.19 88 LEU A C 1
ATOM 678 O O . LEU A 1 88 ? 4.396 -1.212 7.166 1.00 95.19 88 LEU A O 1
ATOM 682 N N . ALA A 1 89 ? 3.109 -1.626 5.377 1.00 94.94 89 ALA A N 1
ATOM 683 C CA . ALA A 1 89 ? 3.495 -3.033 5.268 1.00 94.94 89 ALA A CA 1
ATOM 684 C C . ALA A 1 89 ? 4.976 -3.162 4.889 1.00 94.94 89 ALA A C 1
ATOM 686 O O . ALA A 1 89 ? 5.702 -3.944 5.507 1.00 94.94 89 ALA A O 1
ATOM 687 N N . LYS A 1 90 ? 5.439 -2.329 3.950 1.00 92.56 90 LYS A N 1
ATOM 688 C CA . LYS A 1 90 ? 6.851 -2.203 3.575 1.00 92.56 90 LYS A CA 1
ATOM 689 C C . LYS A 1 90 ? 7.730 -1.759 4.748 1.00 92.56 90 LYS A C 1
ATOM 691 O O . LYS A 1 90 ? 8.811 -2.306 4.934 1.00 92.56 90 LYS A O 1
ATOM 696 N N . GLU A 1 91 ? 7.278 -0.823 5.578 1.00 91.69 91 GLU A N 1
ATOM 697 C CA . GLU A 1 91 ? 8.049 -0.404 6.761 1.00 91.69 91 GLU A CA 1
ATOM 698 C C . GLU A 1 91 ? 8.153 -1.510 7.827 1.00 91.69 91 GLU A C 1
ATOM 700 O O . GLU A 1 91 ? 9.105 -1.537 8.605 1.00 91.69 91 GLU A O 1
ATOM 705 N N . ARG A 1 92 ? 7.231 -2.486 7.842 1.00 91.62 92 ARG A N 1
ATOM 706 C CA . ARG A 1 92 ? 7.375 -3.699 8.672 1.00 91.62 92 ARG A CA 1
ATOM 707 C C . ARG A 1 92 ? 8.298 -4.745 8.059 1.00 91.62 92 ARG A C 1
ATOM 709 O O . ARG A 1 92 ? 8.824 -5.590 8.782 1.00 91.62 92 ARG A O 1
ATOM 716 N N . SER A 1 93 ? 8.473 -4.741 6.741 1.00 90.00 93 SER A N 1
ATOM 717 C CA . SER A 1 93 ? 9.435 -5.601 6.060 1.00 90.00 93 SER A CA 1
ATOM 718 C C . SER A 1 93 ? 9.810 -5.057 4.696 1.00 90.00 93 SER A C 1
ATOM 720 O O . SER A 1 93 ? 8.957 -4.908 3.825 1.00 90.00 93 SER A O 1
ATOM 722 N N . ASN A 1 94 ? 11.114 -4.936 4.453 1.00 83.88 94 ASN A N 1
ATOM 723 C CA . ASN A 1 94 ? 11.648 -4.599 3.133 1.00 83.88 94 ASN A CA 1
ATOM 724 C C . ASN A 1 94 ? 11.259 -5.608 2.034 1.00 83.88 94 ASN A C 1
ATOM 726 O O . ASN A 1 94 ? 11.409 -5.303 0.853 1.00 83.88 94 ASN A O 1
ATOM 730 N N . HIS A 1 95 ? 10.749 -6.790 2.401 1.00 86.88 95 HIS A N 1
ATOM 731 C CA . HIS A 1 95 ? 10.205 -7.757 1.452 1.00 86.88 95 HIS A CA 1
ATOM 732 C C . HIS A 1 95 ? 8.773 -7.436 1.022 1.00 86.88 95 HIS A C 1
ATOM 734 O O . HIS A 1 95 ? 8.389 -7.854 -0.063 1.00 86.88 95 HIS A O 1
ATOM 740 N N . ALA A 1 96 ? 7.998 -6.681 1.809 1.00 88.06 96 ALA A N 1
ATOM 741 C CA . ALA A 1 96 ? 6.623 -6.281 1.498 1.00 88.06 96 ALA A CA 1
ATOM 742 C C . ALA A 1 96 ? 6.583 -5.126 0.477 1.00 88.06 96 ALA A C 1
ATOM 744 O O . ALA A 1 96 ? 6.056 -4.044 0.727 1.00 88.06 96 ALA A O 1
ATOM 745 N N . ASN A 1 97 ? 7.219 -5.342 -0.671 1.00 89.31 97 ASN A N 1
ATOM 746 C CA . ASN A 1 97 ? 7.638 -4.299 -1.596 1.00 89.31 97 ASN A CA 1
ATOM 747 C C . ASN A 1 97 ? 6.723 -4.167 -2.825 1.00 89.31 97 ASN A C 1
ATOM 749 O O . ASN A 1 97 ? 7.077 -3.470 -3.772 1.00 89.31 97 ASN A O 1
ATOM 753 N N . HIS A 1 98 ? 5.552 -4.812 -2.819 1.00 91.44 98 HIS A N 1
ATOM 754 C CA . HIS A 1 98 ? 4.631 -4.904 -3.961 1.00 91.44 98 HIS A CA 1
ATOM 755 C C . HIS A 1 98 ? 4.362 -3.553 -4.655 1.00 91.44 98 HIS A C 1
ATOM 757 O O . HIS A 1 98 ? 4.591 -3.414 -5.857 1.00 91.44 98 HIS A O 1
ATOM 763 N N . LEU A 1 99 ? 3.958 -2.527 -3.889 1.00 91.44 99 LEU A N 1
ATOM 764 C CA . LEU A 1 99 ? 3.737 -1.174 -4.421 1.00 91.44 99 LEU A CA 1
ATOM 765 C C . LEU A 1 99 ? 5.032 -0.572 -4.968 1.00 91.44 99 LEU A C 1
ATOM 767 O O . LEU A 1 99 ? 5.057 -0.041 -6.074 1.00 91.44 99 LEU A O 1
ATOM 771 N N . ALA A 1 100 ? 6.101 -0.644 -4.176 1.00 92.06 100 ALA A N 1
ATOM 772 C CA . ALA A 1 100 ? 7.352 0.027 -4.480 1.00 92.06 100 ALA A CA 1
ATOM 773 C C . ALA A 1 100 ? 8.032 -0.542 -5.730 1.00 92.06 100 ALA A C 1
ATOM 775 O O . ALA A 1 100 ? 8.668 0.220 -6.453 1.00 92.06 100 ALA A O 1
ATOM 776 N N . VAL A 1 101 ? 7.878 -1.845 -5.982 1.00 91.69 101 VAL A N 1
ATOM 777 C CA . VAL A 1 101 ? 8.360 -2.547 -7.177 1.00 91.69 101 VAL A CA 1
ATOM 778 C C . VAL A 1 101 ? 7.537 -2.172 -8.408 1.00 91.69 101 VAL A C 1
ATOM 780 O O . VAL A 1 101 ? 8.103 -1.803 -9.433 1.00 91.69 101 VAL A O 1
ATOM 783 N N . ALA A 1 102 ? 6.204 -2.209 -8.316 1.00 90.75 102 ALA A N 1
ATOM 784 C CA . ALA A 1 102 ? 5.349 -1.809 -9.435 1.00 90.75 102 ALA A CA 1
ATOM 785 C C . ALA A 1 102 ? 5.589 -0.340 -9.822 1.00 90.75 102 ALA A C 1
ATOM 787 O O . ALA A 1 102 ? 5.747 -0.006 -10.998 1.00 90.75 102 ALA A O 1
ATOM 788 N N . PHE A 1 103 ? 5.675 0.543 -8.824 1.00 91.56 103 PHE A N 1
ATOM 789 C CA . PHE A 1 103 ? 5.852 1.971 -9.049 1.00 91.56 103 PHE A CA 1
ATOM 790 C C . PHE A 1 103 ? 7.260 2.320 -9.545 1.00 91.56 103 PHE A C 1
ATOM 792 O O . PHE A 1 103 ? 7.401 3.185 -10.408 1.00 91.56 103 PHE A O 1
ATOM 799 N N . SER A 1 104 ? 8.309 1.638 -9.068 1.00 92.06 104 SER A N 1
ATOM 800 C CA . SER A 1 104 ? 9.671 1.857 -9.569 1.00 92.06 104 SER A CA 1
ATOM 801 C C . SER A 1 104 ? 9.835 1.427 -11.023 1.00 92.06 104 SER A C 1
ATOM 803 O O . SER A 1 104 ? 10.426 2.175 -11.801 1.00 92.06 104 SER A O 1
ATOM 805 N N . LEU A 1 105 ? 9.271 0.280 -11.412 1.00 90.31 105 LEU A N 1
ATOM 806 C CA . LEU A 1 105 ? 9.295 -0.187 -12.800 1.00 90.31 105 LEU A CA 1
ATOM 807 C C . LEU A 1 105 ? 8.509 0.744 -13.719 1.00 90.31 105 LEU A C 1
ATOM 809 O O . LEU A 1 105 ? 8.998 1.086 -14.792 1.00 90.31 105 LEU A O 1
ATOM 813 N N . PHE A 1 106 ? 7.345 1.230 -13.277 1.00 90.12 106 PHE A N 1
ATOM 814 C CA . PHE A 1 106 ? 6.586 2.238 -14.014 1.00 90.12 106 PHE A CA 1
ATOM 815 C C . PHE A 1 106 ? 7.412 3.510 -14.257 1.00 90.12 106 PHE A C 1
ATOM 817 O O . PHE A 1 106 ? 7.505 3.981 -15.390 1.00 90.12 106 PHE A O 1
ATOM 824 N N . LEU A 1 107 ? 8.045 4.057 -13.215 1.00 92.88 107 LEU A N 1
ATOM 825 C CA . LEU A 1 107 ? 8.877 5.257 -13.331 1.00 92.88 107 LEU A CA 1
ATOM 826 C C . LEU A 1 107 ? 10.077 5.028 -14.255 1.00 92.88 107 LEU A C 1
ATOM 828 O O . LEU A 1 107 ? 10.355 5.860 -15.118 1.00 92.88 107 LEU A O 1
ATOM 832 N N . TYR A 1 108 ? 10.767 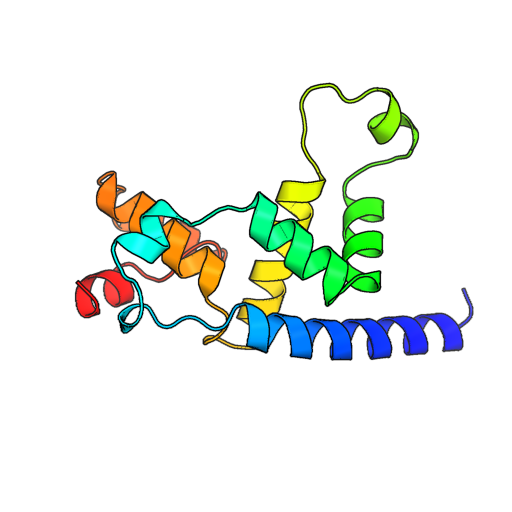3.900 -14.094 1.00 92.31 108 TYR A N 1
ATOM 833 C CA . TYR A 1 108 ? 11.932 3.552 -14.901 1.00 92.31 108 TYR A CA 1
ATOM 834 C C . TYR A 1 108 ? 11.572 3.379 -16.382 1.00 92.31 108 TYR A C 1
ATOM 836 O O . TYR A 1 108 ? 12.208 3.989 -17.238 1.00 92.31 108 TYR A O 1
ATOM 844 N N . ALA A 1 109 ? 10.502 2.635 -16.685 1.00 89.56 109 ALA A N 1
ATOM 845 C CA . ALA A 1 109 ? 10.029 2.409 -18.051 1.00 89.56 109 ALA A CA 1
ATOM 846 C C . ALA A 1 109 ? 9.602 3.706 -18.760 1.00 89.56 109 ALA A C 1
ATOM 848 O O . ALA A 1 109 ? 9.743 3.823 -19.974 1.00 89.56 109 ALA A O 1
ATOM 849 N N . ASN A 1 110 ? 9.126 4.703 -18.008 1.00 92.25 110 ASN A N 1
ATOM 850 C CA . ASN A 1 110 ? 8.775 6.025 -18.534 1.00 92.25 110 ASN A CA 1
ATOM 851 C C . ASN A 1 110 ? 9.968 7.001 -18.581 1.00 92.25 110 ASN A C 1
ATOM 853 O O . ASN A 1 110 ? 9.780 8.192 -18.826 1.00 92.25 110 ASN A O 1
ATOM 857 N N . GLY A 1 111 ? 11.195 6.532 -18.331 1.00 93.38 111 GLY A N 1
ATOM 858 C CA . GLY A 1 111 ? 12.395 7.364 -18.399 1.00 93.38 111 GLY A CA 1
ATOM 859 C C . GLY A 1 111 ? 12.480 8.413 -17.289 1.00 93.38 111 GLY A C 1
ATOM 860 O O . GLY A 1 111 ? 13.086 9.469 -17.484 1.00 93.38 111 GLY A O 1
ATOM 861 N N . ALA A 1 112 ? 11.871 8.159 -16.123 1.00 95.81 112 ALA A N 1
ATOM 862 C CA . ALA A 1 112 ? 11.955 9.083 -15.000 1.00 95.81 112 ALA A CA 1
ATOM 863 C C . ALA A 1 112 ? 13.431 9.304 -14.598 1.00 95.81 112 ALA A C 1
ATOM 865 O O . ALA A 1 112 ? 14.173 8.337 -14.400 1.00 95.81 112 ALA A O 1
ATOM 866 N N . PRO A 1 113 ? 13.879 10.562 -14.425 1.00 95.44 113 PRO A N 1
ATOM 867 C CA . PRO A 1 113 ? 15.246 10.853 -14.017 1.00 95.44 113 PRO A CA 1
ATOM 868 C C . PRO A 1 113 ? 15.612 10.159 -12.704 1.00 95.44 113 PRO A C 1
ATOM 870 O O . PRO A 1 113 ? 14.839 10.192 -11.743 1.00 95.44 113 PRO A O 1
ATOM 873 N N . ARG A 1 114 ? 16.847 9.647 -12.608 1.00 94.94 114 ARG A N 1
ATOM 874 C CA . ARG A 1 114 ? 17.388 9.018 -11.386 1.00 94.94 114 ARG A CA 1
ATOM 875 C C . ARG A 1 114 ? 17.094 9.829 -10.125 1.00 94.94 114 ARG A C 1
ATOM 877 O O . ARG A 1 114 ? 16.680 9.274 -9.116 1.00 94.94 114 ARG A O 1
ATOM 884 N N . ARG A 1 115 ? 17.266 11.153 -10.183 1.00 95.56 115 ARG A N 1
ATOM 885 C CA . ARG A 1 115 ? 17.026 12.044 -9.039 1.00 95.56 115 ARG A CA 1
ATOM 886 C C . ARG A 1 115 ? 15.577 11.998 -8.540 1.00 95.56 115 ARG A C 1
ATOM 888 O O . ARG A 1 115 ? 15.371 12.090 -7.337 1.00 95.56 115 ARG A O 1
ATOM 895 N N . ILE A 1 116 ? 14.597 11.846 -9.433 1.00 96.00 116 ILE A N 1
ATOM 896 C CA . ILE A 1 116 ? 13.183 11.714 -9.055 1.00 96.00 116 ILE A CA 1
ATOM 897 C C . ILE A 1 116 ? 12.960 10.376 -8.347 1.00 96.00 116 ILE A C 1
ATOM 899 O O . ILE A 1 116 ? 12.386 10.358 -7.262 1.00 96.00 116 ILE A O 1
ATOM 903 N N . ILE A 1 117 ? 13.478 9.281 -8.908 1.00 95.56 117 ILE A N 1
ATOM 904 C CA . ILE A 1 117 ? 13.365 7.939 -8.313 1.00 95.56 117 ILE A CA 1
ATOM 905 C C . ILE A 1 117 ? 14.018 7.897 -6.921 1.00 95.56 117 ILE A C 1
ATOM 907 O O . ILE A 1 117 ? 13.431 7.379 -5.979 1.00 95.56 117 ILE A O 1
ATOM 911 N N . GLU A 1 118 ? 15.188 8.513 -6.744 1.00 94.88 118 GLU A N 1
ATOM 912 C CA . GLU A 1 118 ? 15.861 8.611 -5.438 1.00 94.88 118 GLU A CA 1
ATOM 913 C C . GLU A 1 118 ? 15.035 9.395 -4.403 1.00 94.88 118 GLU A C 1
ATOM 915 O O . GLU A 1 118 ? 14.977 9.020 -3.231 1.00 94.88 118 GLU A O 1
ATOM 920 N N . VAL A 1 119 ? 14.369 10.481 -4.814 1.00 95.44 119 VAL A N 1
ATOM 921 C CA . VAL A 1 119 ? 13.486 11.253 -3.922 1.00 95.44 119 VAL A CA 1
ATOM 922 C C . VAL A 1 119 ? 12.258 10.431 -3.528 1.00 95.44 119 VAL A C 1
ATOM 924 O O . VAL A 1 119 ? 11.932 10.355 -2.345 1.00 95.44 119 VAL A O 1
ATOM 927 N N . LEU A 1 120 ? 11.605 9.776 -4.490 1.00 93.88 120 LEU A N 1
ATOM 928 C CA . LEU A 1 120 ? 10.419 8.951 -4.240 1.00 93.88 120 LEU A CA 1
ATOM 929 C C . LEU A 1 120 ? 10.746 7.700 -3.414 1.00 93.88 120 LEU A C 1
ATOM 931 O O . LEU A 1 120 ? 9.944 7.286 -2.575 1.00 93.88 120 LEU A O 1
ATOM 935 N N . SER A 1 121 ? 11.946 7.141 -3.575 1.00 92.56 121 SER A N 1
ATOM 936 C CA . SER A 1 121 ? 12.413 6.017 -2.766 1.00 92.56 121 SER A CA 1
ATOM 937 C C . SER A 1 121 ? 12.557 6.394 -1.293 1.00 92.56 121 SER A C 1
ATOM 939 O O . SER A 1 121 ? 12.124 5.635 -0.426 1.00 92.56 121 SER A O 1
ATOM 941 N N . LYS A 1 122 ? 13.052 7.603 -0.996 1.00 90.75 122 LYS A N 1
ATOM 942 C CA . LYS A 1 122 ? 13.111 8.130 0.380 1.00 90.75 122 LYS A CA 1
ATOM 943 C C . LYS A 1 122 ? 11.731 8.366 0.997 1.00 90.75 122 LYS A C 1
ATOM 945 O O . LYS A 1 122 ? 11.612 8.376 2.214 1.00 90.75 122 LYS A O 1
ATOM 950 N N . MET A 1 123 ? 10.698 8.537 0.172 1.00 88.38 123 MET A N 1
ATOM 951 C CA . MET A 1 123 ? 9.298 8.626 0.607 1.00 88.38 123 MET A CA 1
ATOM 952 C C . MET A 1 123 ? 8.628 7.247 0.748 1.00 88.38 123 MET A C 1
ATOM 954 O O . MET A 1 123 ? 7.435 7.168 1.031 1.00 88.38 123 MET A O 1
ATOM 958 N N . GLY A 1 124 ? 9.358 6.153 0.502 1.00 86.88 124 GLY A N 1
ATOM 959 C CA . GLY A 1 124 ? 8.823 4.792 0.543 1.00 86.88 124 GLY A CA 1
ATOM 960 C C . GLY A 1 124 ? 7.848 4.466 -0.594 1.00 86.88 124 GLY A C 1
ATOM 961 O O . GLY A 1 124 ? 7.147 3.462 -0.513 1.00 86.88 124 GLY A O 1
ATOM 962 N N . LEU A 1 125 ? 7.785 5.298 -1.640 1.00 89.50 125 LEU A N 1
ATOM 963 C CA . LEU A 1 125 ? 6.870 5.118 -2.774 1.00 89.50 125 LEU A CA 1
ATOM 964 C C . LEU A 1 125 ? 7.423 4.159 -3.831 1.00 89.50 125 LEU A C 1
ATOM 966 O O . LEU A 1 125 ? 6.652 3.538 -4.555 1.00 89.50 125 LEU A O 1
ATOM 970 N N . CYS A 1 126 ? 8.746 4.037 -3.933 1.00 92.19 126 CYS A N 1
ATOM 971 C CA . CYS A 1 126 ? 9.407 3.153 -4.886 1.00 92.19 126 CYS A CA 1
ATOM 972 C C . CYS A 1 126 ? 10.715 2.573 -4.323 1.00 92.19 126 CYS A C 1
ATOM 974 O O . CYS A 1 126 ? 11.200 2.981 -3.264 1.00 92.19 126 CYS A O 1
ATOM 976 N N . THR A 1 127 ? 11.298 1.606 -5.029 1.00 90.81 127 THR A N 1
ATOM 977 C CA . THR A 1 127 ? 12.660 1.126 -4.754 1.00 90.81 127 THR A CA 1
ATOM 978 C C . THR A 1 127 ? 13.714 2.116 -5.262 1.00 90.81 127 THR A C 1
ATOM 980 O O . THR A 1 127 ? 13.423 2.968 -6.104 1.00 90.81 127 THR A O 1
ATOM 983 N N . SER A 1 128 ? 14.943 2.021 -4.741 1.00 90.94 128 SER A N 1
ATOM 984 C CA . SER A 1 128 ? 16.050 2.881 -5.182 1.00 90.94 128 SER A CA 1
ATOM 985 C C . SER A 1 128 ? 16.405 2.622 -6.649 1.00 90.94 128 SER A C 1
ATOM 987 O O . SER A 1 128 ? 16.216 1.511 -7.145 1.00 90.94 128 SER A O 1
ATOM 989 N N . TYR A 1 129 ? 16.968 3.623 -7.334 1.00 89.19 129 TYR A N 1
ATOM 990 C CA . TYR A 1 129 ? 17.384 3.475 -8.734 1.00 89.19 129 TYR A CA 1
ATOM 991 C C . TYR A 1 129 ? 18.418 2.355 -8.912 1.00 89.19 129 TYR A C 1
ATOM 993 O O . TYR A 1 129 ? 18.361 1.603 -9.880 1.00 89.19 129 TYR A O 1
ATOM 1001 N N . ILE A 1 130 ? 19.342 2.222 -7.956 1.00 88.88 130 ILE A N 1
ATOM 1002 C CA . ILE A 1 130 ? 20.375 1.179 -7.972 1.00 88.88 130 ILE A CA 1
ATOM 1003 C C . ILE A 1 130 ? 19.730 -0.209 -7.909 1.00 88.88 130 ILE A C 1
ATOM 1005 O O . ILE A 1 130 ? 20.038 -1.058 -8.736 1.00 88.88 130 ILE A O 1
ATOM 1009 N N . SER A 1 131 ? 18.766 -0.405 -7.006 1.00 86.81 131 SER A N 1
ATOM 1010 C CA . SER A 1 131 ? 18.053 -1.682 -6.871 1.00 86.81 131 SER A CA 1
ATOM 1011 C C . SER A 1 131 ? 17.296 -2.084 -8.142 1.00 86.81 131 SER A C 1
ATOM 1013 O O . SER A 1 131 ? 17.172 -3.273 -8.420 1.00 86.81 131 SER A O 1
ATOM 1015 N N . ILE A 1 132 ? 16.799 -1.108 -8.914 1.00 86.88 132 ILE A N 1
ATOM 1016 C CA . ILE A 1 132 ? 16.167 -1.368 -10.216 1.00 86.88 132 ILE A CA 1
ATOM 1017 C C . ILE A 1 132 ? 17.216 -1.882 -11.206 1.00 86.88 132 ILE A C 1
ATOM 1019 O O . ILE A 1 132 ? 17.019 -2.930 -11.804 1.00 86.88 132 ILE A O 1
ATOM 1023 N N . MET A 1 133 ? 18.345 -1.178 -11.338 1.00 86.81 133 MET A N 1
ATOM 1024 C CA . MET A 1 133 ? 19.410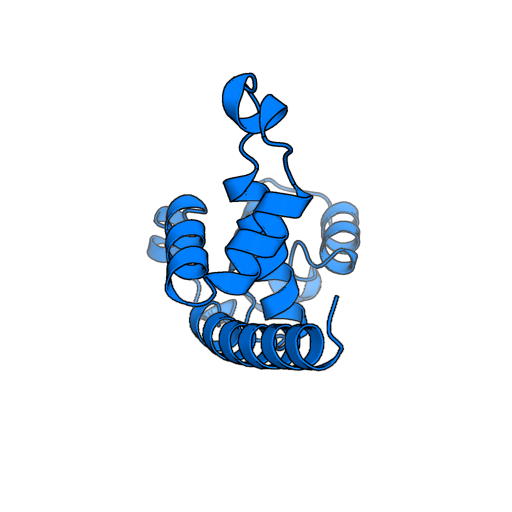 -1.527 -12.290 1.00 86.81 133 MET A CA 1
ATOM 1025 C C . MET A 1 133 ? 20.064 -2.884 -12.009 1.00 86.81 133 MET A C 1
ATOM 1027 O O . MET A 1 133 ? 20.532 -3.527 -12.935 1.00 86.81 133 MET A O 1
ATOM 1031 N N . GLU A 1 134 ? 20.117 -3.318 -10.750 1.00 85.44 134 GLU A N 1
ATOM 1032 C CA . GLU A 1 134 ? 20.623 -4.650 -10.381 1.00 85.44 134 GLU A CA 1
ATOM 1033 C C . GLU A 1 134 ? 19.640 -5.785 -10.709 1.00 85.44 134 GLU A C 1
ATOM 1035 O O . GLU A 1 134 ? 20.012 -6.958 -10.650 1.00 85.44 134 GLU A O 1
ATOM 1040 N N . SER A 1 135 ? 18.382 -5.448 -11.004 1.00 76.00 135 SER A N 1
ATOM 1041 C CA . SER A 1 135 ? 17.299 -6.409 -11.225 1.00 76.00 135 SER A CA 1
ATOM 1042 C C . SER A 1 135 ? 16.840 -6.504 -12.685 1.00 76.00 135 SER A C 1
ATOM 1044 O O . SER A 1 135 ? 16.044 -7.392 -12.985 1.00 76.00 135 SER A O 1
ATOM 1046 N N . VAL A 1 136 ? 17.297 -5.594 -13.556 1.00 66.38 136 VAL A N 1
ATOM 1047 C CA . VAL A 1 136 ? 16.983 -5.528 -14.998 1.00 66.38 136 VAL A CA 1
ATOM 1048 C C . VAL A 1 136 ? 18.152 -6.054 -15.820 1.00 66.38 136 VAL A C 1
ATOM 1050 O O . VAL A 1 136 ? 19.308 -5.755 -15.452 1.00 66.38 136 VAL A O 1
#

Secondary structure (DSSP, 8-state):
--HHHHHHHHHHHHHHHHHHHHHT---GGG--HHHHHH--HHHHHHHHHHH-HHHHHHHHHHH--HHHHHH-SS--HHHHHHHHHHHHHHHH-TT--HHHHHHHHHHHHTT--HHHHHHHHHTTSS--HHHHHTT-